Protein AF-A0A1I7IGA5-F1 (afdb_monomer)

Solvent-accessible surface area (backbone atoms only — not comparable to full-atom values): 4935 Å² total; per-residue (Å²): 114,70,70,53,43,62,69,71,39,37,86,81,37,80,87,70,78,80,62,73,87,45,47,24,92,89,76,66,45,73,46,63,87,88,68,82,76,63,53,77,75,80,64,66,70,92,72,79,81,79,55,67,70,60,50,53,53,50,51,52,49,55,50,52,52,53,53,51,55,56,54,67,73,77,108

Secondary structure (DSSP, 8-state):
-HHHHHHHTTTT-TT----TT-B-TTT--BB-TTPPP-HHHHS-PPPPPPPHHHHHHHHHHHHHHHHHHHHHH--

Structure (mmCIF, N/CA/C/O backbone):
data_AF-A0A1I7IGA5-F1
#
_entry.id   AF-A0A1I7IGA5-F1
#
loop_
_atom_site.group_PDB
_atom_site.id
_atom_site.type_symbol
_atom_site.label_atom_id
_atom_site.label_alt_id
_atom_site.label_comp_id
_atom_site.label_asym_id
_atom_site.label_entity_id
_atom_site.label_seq_id
_atom_site.pdbx_PDB_ins_code
_atom_site.Cartn_x
_atom_site.Cartn_y
_atom_site.Cartn_z
_atom_site.occupancy
_atom_site.B_iso_or_equiv
_atom_site.auth_seq_id
_atom_site.auth_comp_id
_atom_site.auth_asym_id
_atom_site.auth_atom_id
_atom_site.pdbx_PDB_model_num
ATOM 1 N N . MET A 1 1 ? 22.949 -10.062 -8.272 1.00 56.28 1 MET A N 1
ATOM 2 C CA . MET A 1 1 ? 21.862 -9.309 -8.941 1.00 56.28 1 MET A CA 1
ATOM 3 C C . MET A 1 1 ? 20.831 -10.230 -9.604 1.00 56.28 1 MET A C 1
ATOM 5 O O . MET A 1 1 ? 19.652 -9.964 -9.432 1.00 56.28 1 MET A O 1
ATOM 9 N N . SER A 1 2 ? 21.232 -11.318 -10.289 1.00 58.47 2 SER A N 1
ATOM 10 C CA . SER A 1 2 ? 20.291 -12.285 -10.908 1.00 58.47 2 SER A CA 1
ATOM 11 C C . SER A 1 2 ? 19.264 -12.846 -9.915 1.0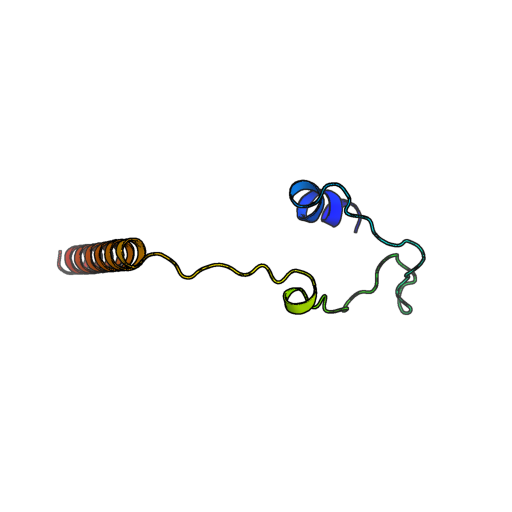0 58.47 2 SER A C 1
ATOM 13 O O . SER A 1 2 ? 18.069 -12.655 -10.101 1.00 58.47 2 SER A O 1
ATOM 15 N N . ASP A 1 3 ? 19.729 -13.386 -8.784 1.00 62.41 3 ASP A N 1
ATOM 16 C CA . ASP A 1 3 ? 18.862 -14.001 -7.764 1.00 62.41 3 ASP A CA 1
ATOM 17 C C . ASP A 1 3 ? 17.814 -13.040 -7.170 1.00 62.41 3 ASP A C 1
ATOM 19 O O . ASP A 1 3 ? 16.753 -13.465 -6.711 1.00 62.41 3 ASP A O 1
ATOM 23 N N . TYR A 1 4 ? 18.089 -11.730 -7.172 1.00 63.31 4 TYR A N 1
ATOM 24 C CA . TYR A 1 4 ? 17.154 -10.719 -6.671 1.00 63.31 4 TYR A CA 1
ATOM 25 C C . TYR A 1 4 ? 15.980 -10.516 -7.632 1.00 63.31 4 TYR A C 1
ATOM 27 O O . TYR A 1 4 ? 14.845 -10.361 -7.192 1.00 63.31 4 TYR A O 1
ATOM 35 N N . ILE A 1 5 ? 16.224 -10.564 -8.941 1.00 64.00 5 ILE A N 1
ATOM 36 C CA . ILE A 1 5 ? 15.152 -10.467 -9.936 1.00 64.00 5 ILE A CA 1
ATOM 37 C C . ILE A 1 5 ? 14.270 -11.705 -9.906 1.00 64.00 5 ILE A C 1
ATOM 39 O O . ILE A 1 5 ? 13.047 -11.571 -9.868 1.00 64.00 5 ILE A O 1
ATOM 43 N N . ASP A 1 6 ? 14.881 -12.884 -9.858 1.00 63.53 6 ASP A N 1
ATOM 44 C CA . ASP A 1 6 ? 14.152 -14.151 -9.895 1.00 63.53 6 ASP A CA 1
ATOM 45 C C . ASP A 1 6 ? 13.260 -14.328 -8.654 1.00 63.53 6 ASP A C 1
ATOM 47 O O . ASP A 1 6 ? 12.137 -14.816 -8.748 1.00 63.53 6 ASP A O 1
ATOM 51 N N . SER A 1 7 ? 13.718 -13.874 -7.482 1.00 70.06 7 SER A N 1
ATOM 52 C CA . SER A 1 7 ? 12.959 -14.006 -6.230 1.00 70.06 7 SER A CA 1
ATOM 53 C C . SER A 1 7 ? 11.996 -12.852 -5.942 1.00 70.06 7 SER A C 1
ATOM 55 O O . SER A 1 7 ? 10.919 -13.094 -5.401 1.00 70.06 7 SER A O 1
ATOM 57 N N . ALA A 1 8 ? 12.354 -11.607 -6.277 1.00 66.31 8 ALA A N 1
ATOM 58 C CA . ALA A 1 8 ? 11.576 -10.430 -5.886 1.00 66.31 8 ALA A CA 1
ATOM 59 C C . ALA A 1 8 ? 10.731 -9.835 -7.020 1.00 66.31 8 ALA A C 1
ATOM 61 O O . ALA A 1 8 ? 9.748 -9.157 -6.736 1.00 66.31 8 ALA A O 1
ATOM 62 N N . ILE A 1 9 ? 11.092 -10.055 -8.290 1.00 66.12 9 ILE A N 1
ATOM 63 C CA . ILE A 1 9 ? 10.439 -9.394 -9.434 1.00 66.12 9 ILE A CA 1
ATOM 64 C C . ILE A 1 9 ? 9.669 -10.397 -10.297 1.00 66.12 9 ILE A C 1
ATOM 66 O O . ILE A 1 9 ? 8.504 -10.159 -10.611 1.00 66.12 9 ILE A O 1
ATOM 70 N N . GLN A 1 10 ? 10.272 -11.539 -10.628 1.00 65.62 10 GLN A N 1
ATOM 71 C CA . GLN A 1 10 ? 9.682 -12.560 -11.499 1.00 65.62 10 GLN A CA 1
ATOM 72 C C . GLN A 1 10 ? 8.324 -13.114 -11.016 1.00 65.62 10 GLN A C 1
ATOM 74 O O . GLN A 1 10 ? 7.452 -13.327 -11.861 1.00 65.62 10 GLN A O 1
ATOM 79 N N . PRO A 1 11 ? 8.060 -13.281 -9.698 1.00 73.88 11 PRO A N 1
ATOM 80 C CA . PRO A 1 11 ? 6.742 -13.707 -9.221 1.00 73.88 11 PRO A CA 1
ATOM 81 C C . PRO A 1 11 ? 5.631 -12.682 -9.487 1.00 73.88 11 PRO A C 1
ATOM 83 O O . PRO A 1 11 ? 4.457 -13.043 -9.531 1.00 73.88 11 PRO A O 1
ATOM 86 N N . HIS A 1 12 ? 5.992 -11.406 -9.650 1.00 68.25 12 HIS A N 1
ATOM 87 C CA . HIS A 1 12 ? 5.052 -10.313 -9.884 1.00 68.25 12 HIS A CA 1
ATOM 88 C C . HIS A 1 12 ? 4.963 -9.921 -11.364 1.00 68.25 12 HIS A C 1
ATOM 90 O O . HIS A 1 12 ? 3.890 -9.530 -11.820 1.00 68.25 12 HIS A O 1
ATOM 96 N N . VAL A 1 13 ? 6.061 -10.034 -12.122 1.00 65.00 13 VAL A N 1
ATOM 97 C CA . VAL A 1 13 ? 6.129 -9.709 -13.554 1.00 65.00 13 VAL A CA 1
ATOM 98 C C . VAL A 1 13 ? 7.047 -10.704 -14.269 1.00 65.00 13 VAL A C 1
ATOM 100 O O . VAL A 1 13 ? 8.268 -10.628 -14.156 1.00 65.00 13 VAL A O 1
ATOM 103 N N . ALA A 1 14 ? 6.453 -11.618 -15.040 1.00 68.25 14 ALA A N 1
ATOM 104 C CA . ALA A 1 14 ? 7.178 -12.690 -15.729 1.00 68.25 14 ALA A CA 1
ATOM 105 C C . ALA A 1 14 ? 8.152 -12.188 -16.817 1.00 68.25 14 ALA A C 1
ATOM 107 O O . ALA A 1 14 ? 9.180 -12.816 -17.048 1.00 68.25 14 ALA A O 1
ATOM 108 N N . ASP A 1 15 ? 7.866 -11.035 -17.431 1.00 66.00 15 ASP A N 1
ATOM 109 C CA . ASP A 1 15 ? 8.690 -10.422 -18.486 1.00 66.00 15 ASP A CA 1
ATOM 110 C C . ASP A 1 15 ? 9.734 -9.431 -17.939 1.00 66.00 15 ASP A C 1
ATOM 112 O O . ASP A 1 15 ? 10.198 -8.538 -18.650 1.00 66.00 15 ASP A O 1
ATOM 116 N N . ALA A 1 16 ? 10.089 -9.525 -16.657 1.00 66.25 16 ALA A N 1
ATOM 117 C CA . ALA A 1 16 ? 11.112 -8.665 -16.077 1.00 66.25 16 ALA A CA 1
ATOM 118 C C . ALA A 1 16 ? 12.512 -9.050 -16.586 1.00 66.25 16 ALA A C 1
ATOM 120 O O . ALA A 1 16 ? 12.956 -10.183 -16.423 1.00 66.25 16 ALA A O 1
ATOM 121 N N . TRP A 1 17 ? 13.237 -8.090 -17.165 1.00 65.50 17 TRP A N 1
ATOM 122 C CA . TRP A 1 17 ? 14.614 -8.272 -17.629 1.00 65.50 17 TRP A CA 1
ATOM 123 C C . TRP A 1 17 ? 15.474 -7.046 -17.300 1.00 65.50 17 TRP A C 1
ATOM 125 O O . TRP A 1 17 ? 14.978 -5.920 -17.233 1.00 65.50 17 TRP A O 1
ATOM 135 N N . ILE A 1 18 ? 16.778 -7.258 -17.093 1.00 65.56 18 ILE A N 1
ATOM 136 C CA . ILE A 1 18 ? 17.757 -6.172 -16.934 1.00 65.56 18 ILE A CA 1
ATOM 137 C C . ILE A 1 18 ? 18.449 -5.928 -18.264 1.00 65.56 18 ILE A C 1
ATOM 139 O O . ILE A 1 18 ? 18.916 -6.859 -18.919 1.00 65.56 18 ILE A O 1
ATOM 143 N N . ASN A 1 19 ? 18.590 -4.656 -18.623 1.00 69.31 19 ASN A N 1
ATOM 144 C CA . ASN A 1 19 ? 19.426 -4.268 -19.741 1.00 69.31 19 ASN A CA 1
ATOM 145 C C . ASN A 1 19 ? 20.920 -4.425 -19.393 1.00 69.31 19 ASN A C 1
ATOM 147 O O . ASN A 1 19 ? 21.474 -3.623 -18.642 1.00 69.31 19 ASN A O 1
ATOM 151 N N . ALA A 1 20 ? 21.565 -5.442 -19.974 1.00 68.69 20 ALA A N 1
ATOM 152 C CA . ALA A 1 20 ? 22.987 -5.752 -19.794 1.00 68.69 20 ALA A CA 1
AT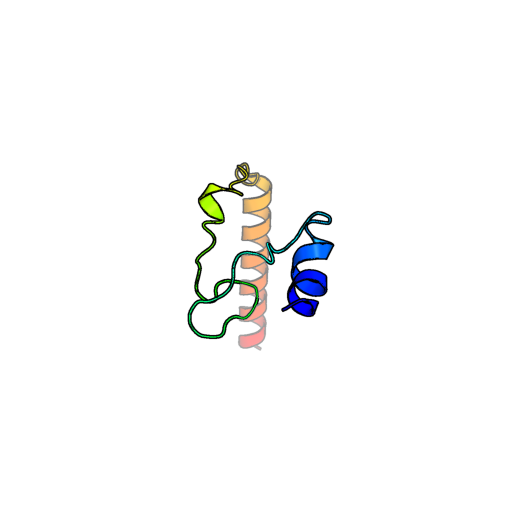OM 153 C C . ALA A 1 20 ? 23.951 -4.701 -20.385 1.00 68.69 20 ALA A C 1
ATOM 155 O O . ALA A 1 20 ? 25.141 -4.711 -20.057 1.00 68.69 20 ALA A O 1
ATOM 156 N N . ASP A 1 21 ? 23.444 -3.779 -21.211 1.00 65.69 21 ASP A N 1
ATOM 157 C CA . ASP A 1 21 ? 24.216 -2.672 -21.787 1.00 65.69 21 ASP A CA 1
ATOM 158 C C . ASP A 1 21 ? 24.371 -1.501 -20.804 1.00 65.69 21 ASP A C 1
ATOM 160 O O . ASP A 1 21 ? 25.235 -0.639 -20.978 1.00 65.69 21 ASP A O 1
ATOM 164 N N . LYS A 1 22 ? 23.541 -1.447 -19.752 1.00 65.12 22 LYS A N 1
ATOM 165 C CA . LYS A 1 22 ? 23.634 -0.438 -18.692 1.00 65.12 22 LYS A CA 1
ATO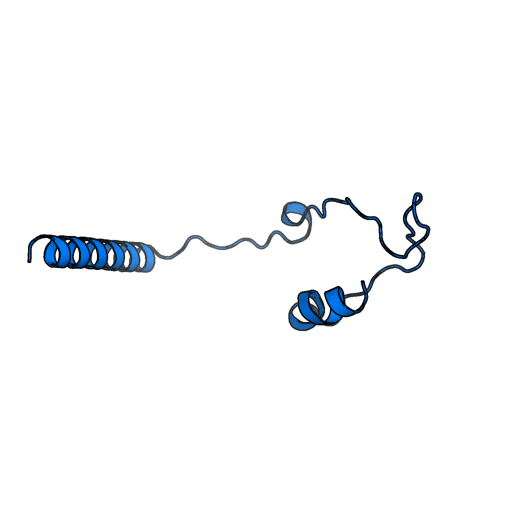M 166 C C . LYS A 1 22 ? 24.490 -0.973 -17.552 1.00 65.12 22 LYS A C 1
ATOM 168 O O . LYS A 1 22 ? 24.028 -1.768 -16.735 1.00 65.12 22 LYS A O 1
ATOM 173 N N . ARG A 1 23 ? 25.740 -0.517 -17.513 1.00 66.12 23 ARG A N 1
ATOM 174 C CA . ARG A 1 23 ? 26.713 -0.850 -16.471 1.00 66.12 23 ARG A CA 1
ATOM 175 C C . ARG A 1 23 ? 26.988 0.352 -15.585 1.00 66.12 23 ARG A C 1
ATOM 177 O O . ARG A 1 23 ? 26.973 1.482 -16.070 1.00 66.12 23 ARG A O 1
ATOM 184 N N . ASP A 1 24 ? 27.215 0.096 -14.306 1.00 65.69 24 ASP A N 1
ATOM 185 C CA . ASP A 1 24 ? 27.646 1.124 -13.364 1.00 65.69 24 ASP A CA 1
ATOM 186 C C . ASP A 1 24 ? 29.035 1.655 -13.764 1.00 65.69 24 ASP A C 1
ATOM 188 O O . ASP A 1 24 ? 29.936 0.877 -14.083 1.00 65.69 24 ASP A O 1
ATOM 192 N N . GLU A 1 25 ? 29.224 2.976 -13.752 1.00 63.38 25 GLU A N 1
ATOM 193 C CA . GLU A 1 25 ? 30.508 3.611 -14.082 1.00 63.38 25 GLU A CA 1
ATOM 194 C C . GLU A 1 25 ? 31.591 3.343 -13.025 1.00 63.38 25 GLU A C 1
ATOM 196 O O . GLU A 1 25 ? 32.779 3.454 -13.328 1.00 63.38 25 GLU A O 1
ATOM 201 N N . LYS A 1 26 ? 31.206 2.989 -11.790 1.00 60.03 26 LYS A N 1
ATOM 202 C CA . LYS A 1 26 ? 32.145 2.753 -10.685 1.00 60.03 26 LYS A CA 1
ATOM 203 C C . LYS A 1 26 ? 32.674 1.326 -10.628 1.00 60.03 26 LYS A C 1
ATOM 205 O O . LYS A 1 26 ? 33.844 1.148 -10.306 1.00 60.03 26 LYS A O 1
ATOM 210 N N . GLU A 1 27 ? 31.840 0.332 -10.931 1.00 59.09 27 GLU A N 1
ATOM 211 C CA . GLU A 1 27 ? 32.207 -1.087 -10.773 1.00 59.09 27 GLU A CA 1
ATOM 212 C C . GLU A 1 27 ? 32.088 -1.909 -12.066 1.00 59.09 27 GLU A C 1
ATOM 214 O O . GLU A 1 27 ? 32.562 -3.041 -12.122 1.00 59.09 27 GLU A O 1
ATOM 219 N N . GLY A 1 28 ? 31.512 -1.359 -13.144 1.00 60.84 28 GLY A N 1
ATOM 220 C CA . GLY A 1 28 ? 31.380 -2.051 -14.435 1.00 60.84 28 GLY A CA 1
ATOM 221 C C . GLY A 1 28 ? 30.401 -3.235 -14.427 1.00 60.84 28 GLY A C 1
ATOM 222 O O . GLY A 1 28 ? 30.247 -3.927 -15.445 1.00 60.84 28 GLY A O 1
ATOM 223 N N . GLU A 1 29 ? 29.730 -3.470 -13.299 1.00 60.28 29 GLU A N 1
ATOM 224 C CA . GLU A 1 29 ? 28.692 -4.482 -13.144 1.00 60.28 29 GLU A CA 1
ATOM 225 C C . GLU A 1 29 ? 27.377 -4.049 -13.808 1.00 60.28 29 GLU A C 1
ATOM 227 O O . GLU A 1 29 ? 27.139 -2.871 -14.070 1.00 60.28 29 GLU A O 1
ATOM 232 N N . ILE A 1 30 ? 26.539 -5.031 -14.145 1.00 59.00 30 ILE A N 1
ATOM 233 C CA . ILE A 1 30 ? 25.264 -4.826 -14.841 1.00 59.00 30 ILE A CA 1
ATOM 234 C C . ILE A 1 30 ? 24.223 -4.266 -13.860 1.00 59.00 30 ILE A C 1
ATOM 236 O O . ILE A 1 30 ? 23.930 -4.891 -12.840 1.00 59.00 30 ILE A O 1
ATOM 240 N N . GLY A 1 31 ? 23.613 -3.134 -14.221 1.00 61.12 31 GLY A N 1
ATOM 241 C CA . GLY A 1 31 ? 22.678 -2.381 -13.383 1.00 61.12 31 GLY A CA 1
ATOM 242 C C . GLY A 1 31 ? 23.321 -1.131 -12.776 1.00 61.12 31 GLY A C 1
ATOM 243 O O . GLY A 1 31 ? 24.488 -1.142 -12.410 1.00 61.12 31 GLY A O 1
ATOM 244 N N . VAL A 1 32 ? 22.563 -0.033 -12.688 1.00 62.94 32 VAL A N 1
ATOM 245 C CA . VAL A 1 32 ? 23.016 1.220 -12.057 1.00 62.94 32 VAL A CA 1
ATOM 246 C C . VAL A 1 32 ? 22.560 1.219 -10.603 1.00 62.94 32 VAL A C 1
ATOM 248 O O . VAL A 1 32 ? 21.354 1.223 -10.337 1.00 62.94 32 VAL A O 1
ATOM 251 N N . VAL A 1 33 ? 23.503 1.217 -9.661 1.00 60.16 33 VAL A N 1
ATOM 252 C CA . VAL A 1 33 ? 23.181 1.244 -8.230 1.00 60.16 33 VAL A CA 1
ATOM 253 C C . VAL A 1 33 ? 22.854 2.682 -7.818 1.00 60.16 33 VAL A C 1
ATOM 255 O O . VAL A 1 33 ? 23.613 3.610 -8.083 1.00 60.16 33 VAL A O 1
ATOM 258 N N . GLY A 1 34 ? 21.705 2.888 -7.167 1.00 59.62 34 GLY A N 1
ATOM 259 C CA . GLY A 1 34 ? 21.265 4.214 -6.704 1.00 59.62 34 GLY A CA 1
ATOM 260 C C . GLY A 1 34 ? 20.342 4.973 -7.662 1.00 59.62 34 GLY A C 1
ATOM 261 O O . GLY A 1 34 ? 20.098 6.159 -7.453 1.00 59.62 34 GLY A O 1
ATOM 262 N N . TYR A 1 35 ? 19.803 4.316 -8.694 1.00 61.50 35 TYR A N 1
ATOM 263 C CA . TYR A 1 35 ? 18.727 4.894 -9.497 1.00 61.50 35 TYR A CA 1
ATOM 264 C C . TYR A 1 35 ? 17.377 4.723 -8.789 1.00 61.50 35 TYR A C 1
ATOM 266 O O . TYR A 1 35 ? 16.922 3.603 -8.553 1.00 61.50 35 TYR A O 1
ATOM 274 N N . GLU A 1 36 ? 16.718 5.833 -8.466 1.00 63.03 36 GLU A N 1
ATOM 275 C CA . GLU A 1 36 ? 15.340 5.805 -7.982 1.00 63.03 36 GLU A CA 1
ATOM 276 C C . GLU A 1 36 ? 14.400 5.492 -9.148 1.00 63.03 36 GLU A C 1
ATOM 278 O O . GLU A 1 36 ? 14.301 6.254 -10.109 1.00 63.03 36 GLU A O 1
ATOM 283 N N . ILE A 1 37 ? 13.687 4.368 -9.069 1.00 68.38 37 ILE A N 1
ATOM 284 C CA . ILE A 1 37 ? 12.610 4.056 -10.008 1.00 68.38 37 ILE A CA 1
ATOM 285 C C . ILE A 1 37 ? 11.387 4.874 -9.574 1.00 68.38 37 ILE A C 1
ATOM 287 O O . ILE A 1 37 ? 10.858 4.627 -8.485 1.00 68.38 37 ILE A O 1
ATOM 291 N N . PRO A 1 38 ? 10.886 5.825 -10.388 1.00 66.00 38 PRO A N 1
ATOM 292 C CA . PRO A 1 38 ? 9.707 6.597 -10.026 1.00 66.00 38 PRO A CA 1
ATOM 293 C C . PRO A 1 38 ? 8.450 5.737 -10.226 1.00 66.00 38 PRO A C 1
ATOM 295 O O . PRO A 1 38 ? 7.711 5.893 -11.203 1.00 66.00 38 PRO A O 1
ATOM 298 N N . PHE A 1 39 ? 8.203 4.816 -9.286 1.00 68.31 39 PHE A N 1
ATO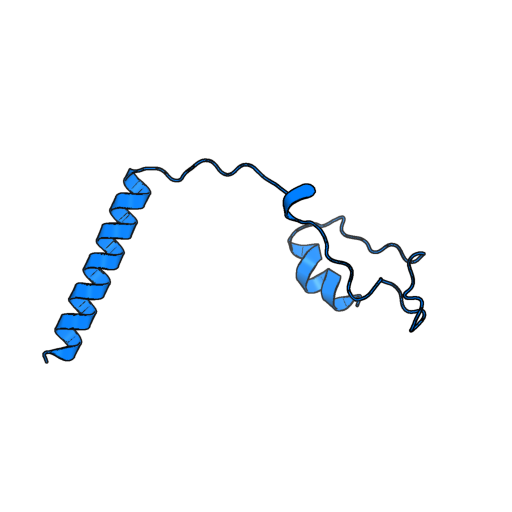M 299 C CA . PHE A 1 39 ? 7.086 3.869 -9.327 1.00 68.31 39 PHE A CA 1
ATOM 300 C C . PHE A 1 39 ? 5.740 4.581 -9.482 1.00 68.31 39 PHE A C 1
ATOM 302 O O . PHE A 1 39 ? 4.935 4.211 -10.331 1.00 68.31 39 PHE A O 1
ATOM 309 N N . ASN A 1 40 ? 5.550 5.687 -8.761 1.00 69.06 40 ASN A N 1
ATOM 310 C CA . ASN A 1 40 ? 4.336 6.501 -8.827 1.00 69.06 40 ASN A CA 1
ATOM 311 C C . ASN A 1 40 ? 4.100 7.160 -10.192 1.00 69.06 40 ASN A C 1
ATOM 313 O O . ASN A 1 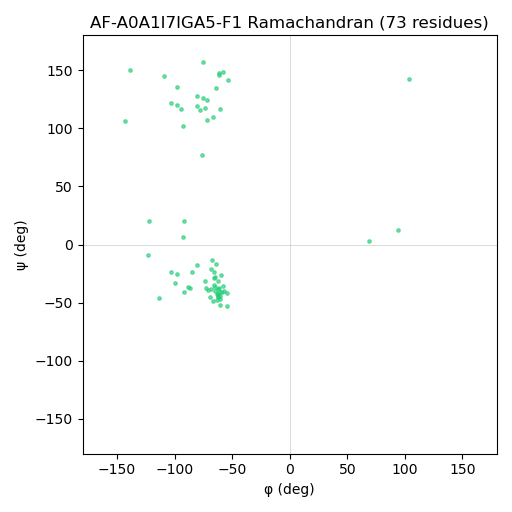40 ? 3.001 7.629 -10.449 1.00 69.06 40 ASN A O 1
ATOM 317 N N . ARG A 1 41 ? 5.106 7.254 -11.067 1.00 69.81 41 ARG A N 1
ATOM 318 C CA . ARG A 1 41 ? 4.925 7.824 -12.408 1.00 69.81 41 ARG A CA 1
ATOM 319 C C . ARG A 1 41 ? 4.575 6.758 -13.439 1.00 69.81 41 ARG A C 1
ATOM 321 O O . ARG A 1 41 ? 3.758 7.017 -14.314 1.00 69.81 41 ARG A O 1
ATOM 328 N N . HIS A 1 42 ? 5.216 5.594 -13.363 1.00 72.62 42 HIS A N 1
ATOM 329 C CA . HIS A 1 42 ? 5.089 4.551 -14.387 1.00 72.62 42 HIS A CA 1
ATOM 330 C C . HIS A 1 42 ? 4.089 3.452 -14.028 1.00 72.62 42 HIS A C 1
ATOM 332 O O . HIS A 1 42 ? 3.521 2.841 -14.925 1.00 72.62 42 HIS A O 1
ATOM 338 N N . PHE A 1 43 ? 3.846 3.231 -12.737 1.00 75.69 43 PHE A N 1
ATOM 339 C CA . PHE A 1 43 ? 3.019 2.140 -12.224 1.00 75.69 43 PHE A CA 1
ATOM 340 C C . PHE A 1 43 ? 1.851 2.649 -11.375 1.00 75.69 43 PHE A C 1
ATOM 342 O O . PHE A 1 43 ? 1.298 1.902 -10.571 1.00 75.69 43 PHE A O 1
ATOM 349 N N . TYR A 1 44 ? 1.463 3.920 -11.528 1.00 79.44 44 TYR A N 1
ATOM 350 C CA . TYR A 1 44 ? 0.282 4.424 -10.839 1.00 79.44 44 TYR A CA 1
ATOM 351 C C . TYR A 1 44 ? -0.971 3.741 -11.380 1.00 79.44 44 TYR A C 1
ATOM 353 O O . TYR A 1 44 ? -1.405 3.995 -12.504 1.00 79.44 44 TYR A O 1
ATOM 361 N N . VAL A 1 45 ? -1.561 2.892 -10.546 1.00 79.69 45 VAL A N 1
ATOM 362 C CA . VAL A 1 45 ? -2.880 2.315 -10.770 1.00 79.69 45 VAL A CA 1
ATOM 363 C C . VAL A 1 45 ? -3.850 3.055 -9.864 1.00 79.69 45 VAL A C 1
ATOM 365 O O . VAL A 1 45 ? -3.677 3.072 -8.645 1.00 79.69 45 VAL A O 1
ATOM 368 N N . TYR A 1 46 ? -4.870 3.675 -10.458 1.00 83.62 46 TYR A N 1
ATOM 369 C CA . TYR A 1 46 ? -5.945 4.288 -9.688 1.00 8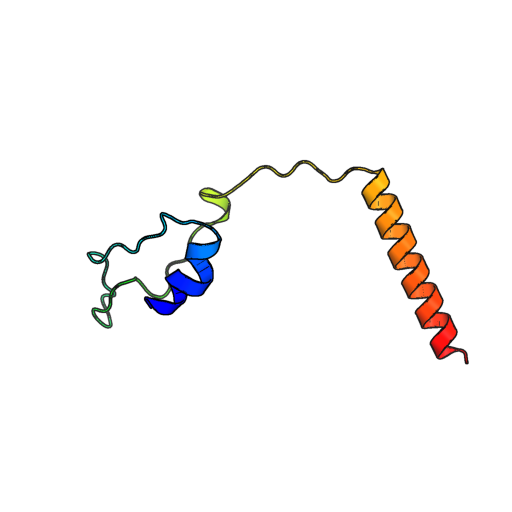3.62 46 TYR A CA 1
ATOM 370 C C . TYR A 1 46 ? -6.635 3.214 -8.844 1.00 83.62 46 TYR A C 1
ATOM 372 O O 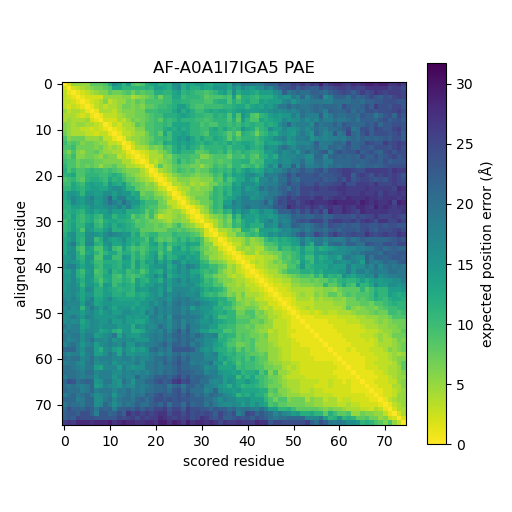. TYR A 1 46 ? -7.233 2.281 -9.382 1.00 83.62 46 TYR A O 1
ATOM 380 N N . GLN A 1 47 ? -6.551 3.356 -7.524 1.00 80.31 47 GLN A N 1
ATOM 381 C CA . GLN A 1 47 ? -7.317 2.545 -6.592 1.00 80.31 47 GLN A CA 1
ATOM 382 C C . GLN A 1 47 ? -8.552 3.340 -6.166 1.00 80.31 47 GLN A C 1
ATOM 384 O O . GLN A 1 47 ? -8.397 4.440 -5.622 1.00 80.31 47 GLN A O 1
ATOM 389 N N . PRO A 1 48 ? -9.772 2.831 -6.422 1.00 87.81 48 PRO A N 1
ATOM 390 C CA . PRO A 1 48 ? -10.968 3.488 -5.931 1.00 87.81 48 PRO A CA 1
ATOM 391 C C . PRO A 1 48 ? -10.939 3.526 -4.395 1.00 87.81 48 PRO A C 1
ATOM 393 O O . PRO A 1 48 ? -10.407 2.604 -3.767 1.00 87.81 48 PRO A O 1
ATOM 396 N N . PRO A 1 49 ? -11.509 4.571 -3.773 1.00 88.44 49 PRO A N 1
ATOM 397 C CA . PRO A 1 49 ? -11.675 4.606 -2.328 1.00 88.44 49 PRO A CA 1
ATOM 398 C C . PRO A 1 49 ? -12.400 3.350 -1.831 1.00 88.44 49 PRO A C 1
ATOM 400 O O . PRO A 1 49 ? -13.328 2.863 -2.478 1.00 88.44 49 PRO A O 1
ATOM 403 N N . ARG A 1 50 ? -11.977 2.835 -0.673 1.00 89.81 50 ARG A N 1
ATOM 404 C CA . ARG A 1 50 ? -12.670 1.735 0.013 1.00 89.81 50 ARG A CA 1
ATOM 405 C C . ARG A 1 50 ? -14.126 2.106 0.321 1.00 89.81 50 ARG A C 1
ATOM 407 O O . ARG A 1 50 ? -14.420 3.272 0.580 1.00 89.81 50 ARG A O 1
ATOM 414 N N . ASP A 1 51 ? -15.007 1.106 0.310 1.00 92.88 51 ASP A N 1
ATOM 415 C CA . ASP A 1 51 ? -16.425 1.272 0.654 1.00 92.88 51 ASP A CA 1
ATOM 416 C C . ASP A 1 51 ? -16.585 1.757 2.107 1.00 92.88 51 ASP A C 1
ATOM 418 O O . ASP A 1 51 ? -15.811 1.360 2.982 1.00 92.88 51 ASP A O 1
ATOM 422 N N . LEU A 1 52 ? -17.596 2.587 2.370 1.00 92.56 52 LEU A N 1
ATOM 423 C CA . LEU A 1 52 ? -17.914 3.076 3.714 1.00 92.56 52 LEU A CA 1
ATOM 424 C C . LEU A 1 52 ? -18.172 1.923 4.690 1.00 92.56 52 LEU A C 1
ATOM 426 O O . LEU A 1 52 ? -17.651 1.947 5.800 1.00 92.56 52 LEU A O 1
ATOM 430 N N . ALA A 1 53 ? -18.862 0.867 4.252 1.00 93.38 53 ALA A N 1
ATOM 431 C CA . ALA A 1 53 ? -19.118 -0.302 5.089 1.00 93.38 53 ALA A CA 1
ATOM 432 C C . ALA A 1 53 ? -17.822 -1.013 5.519 1.00 93.38 53 ALA A C 1
ATOM 434 O O . ALA A 1 53 ? -17.744 -1.569 6.613 1.00 93.38 53 ALA A O 1
ATOM 435 N N . ALA A 1 54 ? -16.782 -0.978 4.677 1.00 89.69 54 ALA A N 1
ATOM 436 C CA . ALA A 1 54 ? -15.474 -1.521 5.030 1.00 89.69 54 ALA A CA 1
ATOM 437 C C . ALA A 1 54 ? -14.736 -0.626 6.035 1.00 89.69 54 ALA A C 1
ATOM 439 O O . ALA A 1 54 ? -13.981 -1.140 6.853 1.00 89.69 54 ALA A O 1
ATOM 440 N N . ILE A 1 55 ? -14.949 0.693 5.991 1.00 91.00 55 ILE A N 1
ATOM 441 C CA . ILE A 1 55 ? -14.407 1.628 6.986 1.00 91.00 55 ILE A CA 1
ATOM 442 C C . ILE A 1 55 ? -15.052 1.371 8.346 1.00 91.00 55 ILE A C 1
ATOM 444 O O . ILE A 1 55 ? -14.330 1.233 9.329 1.00 91.00 55 ILE A O 1
ATOM 448 N N . ASP A 1 56 ? -16.379 1.261 8.390 1.00 93.19 56 ASP A N 1
ATOM 449 C CA . ASP A 1 56 ? -17.125 1.028 9.629 1.00 93.19 56 ASP A CA 1
ATOM 450 C C . ASP A 1 56 ? -16.716 -0.299 10.286 1.00 93.19 56 ASP A C 1
ATOM 452 O O . ASP A 1 56 ? -16.405 -0.334 11.474 1.00 93.19 56 ASP A O 1
ATOM 456 N N . ALA A 1 57 ? -16.593 -1.375 9.501 1.00 93.75 57 ALA A N 1
ATOM 457 C CA . ALA A 1 57 ? -16.148 -2.673 10.009 1.00 93.75 57 ALA A CA 1
ATOM 458 C C . ALA A 1 57 ? -14.723 -2.638 10.597 1.00 93.75 57 ALA A C 1
ATOM 460 O O . ALA A 1 57 ? -14.439 -3.301 11.596 1.00 93.75 57 ALA A O 1
ATOM 461 N N . ASP A 1 58 ? -13.820 -1.874 9.980 1.00 91.75 58 ASP A N 1
ATOM 462 C CA . ASP A 1 58 ? -12.439 -1.720 10.448 1.00 91.75 58 ASP A CA 1
ATOM 463 C C . ASP A 1 58 ? -12.389 -0.881 11.739 1.00 91.75 58 ASP A C 1
ATOM 465 O O . ASP A 1 58 ? -11.668 -1.219 12.679 1.00 91.75 58 ASP A O 1
ATOM 469 N N . LEU A 1 59 ? -13.217 0.169 11.829 1.00 93.81 59 LEU A N 1
ATOM 470 C CA . LEU A 1 59 ? -13.383 0.982 13.039 1.00 93.81 59 LEU A CA 1
ATOM 471 C C . LEU A 1 59 ? -13.930 0.160 14.209 1.00 93.81 59 LEU A C 1
ATOM 473 O O . LEU A 1 59 ? -13.394 0.243 15.319 1.00 93.81 59 LEU A O 1
ATOM 477 N N . ASP A 1 60 ? -14.952 -0.658 13.967 1.00 93.12 60 ASP A N 1
ATOM 478 C CA . ASP A 1 60 ? -15.531 -1.545 14.976 1.00 93.12 60 ASP A CA 1
ATOM 479 C C . ASP A 1 60 ? -14.505 -2.570 15.467 1.00 93.12 60 ASP A C 1
ATOM 481 O O . ASP A 1 60 ? -14.364 -2.794 16.673 1.00 93.12 60 ASP A O 1
ATOM 485 N N . LYS A 1 61 ? -13.731 -3.152 14.543 1.00 94.81 61 LYS A N 1
ATOM 486 C CA . LYS A 1 61 ? -12.670 -4.108 14.870 1.00 94.81 61 LYS A CA 1
ATOM 487 C C . LYS A 1 61 ? -11.596 -3.481 15.757 1.00 94.81 61 LYS A C 1
ATOM 489 O O . LYS A 1 61 ? -11.289 -4.032 16.812 1.00 94.81 61 LYS A O 1
ATOM 494 N N . VAL A 1 62 ? -11.051 -2.330 15.360 1.00 93.38 62 VAL A N 1
ATOM 495 C CA . VAL A 1 62 ? -10.029 -1.621 16.147 1.00 93.38 62 VAL A CA 1
ATOM 496 C C . VAL A 1 62 ? -10.580 -1.243 17.522 1.00 93.38 62 VAL A C 1
ATOM 498 O O . VAL A 1 62 ? -9.899 -1.411 18.533 1.00 93.38 62 VAL A O 1
ATOM 501 N N . SER A 1 63 ? -11.835 -0.797 17.592 1.00 92.69 63 SER A N 1
ATOM 502 C CA . SER A 1 63 ? -12.482 -0.456 18.862 1.00 92.69 63 SER A CA 1
ATOM 503 C C . SER A 1 63 ? -12.609 -1.675 19.783 1.00 92.69 63 SER A C 1
ATOM 505 O O . SER A 1 63 ? -12.309 -1.584 20.975 1.00 92.69 63 SER A O 1
ATOM 507 N N . ALA A 1 64 ? -12.990 -2.835 19.243 1.00 92.44 64 ALA A N 1
ATOM 508 C CA . ALA A 1 64 ? -13.066 -4.082 19.999 1.00 92.44 64 ALA A CA 1
ATOM 509 C C . ALA A 1 64 ? -11.687 -4.553 20.496 1.00 92.44 64 ALA A C 1
ATOM 511 O O . ALA A 1 64 ? -11.565 -4.996 21.640 1.00 92.44 64 ALA A O 1
ATOM 512 N N . GLU A 1 65 ? -10.643 -4.423 19.674 1.00 92.69 65 GLU A N 1
ATOM 513 C CA . GLU A 1 65 ? -9.264 -4.748 20.060 1.00 92.69 65 GLU A CA 1
ATOM 514 C C . GLU A 1 65 ? -8.775 -3.864 21.216 1.00 92.69 65 GLU A C 1
ATOM 516 O O . GLU A 1 65 ? -8.225 -4.380 22.192 1.00 92.69 65 GLU A O 1
ATOM 521 N N . ILE A 1 66 ? -9.042 -2.554 21.162 1.00 92.06 66 ILE A N 1
ATOM 522 C CA . ILE A 1 66 ? -8.698 -1.615 22.242 1.00 92.06 66 ILE A CA 1
ATOM 523 C C . ILE A 1 66 ? -9.412 -2.000 23.543 1.00 92.06 66 ILE A C 1
ATOM 525 O O . ILE A 1 66 ? -8.784 -2.056 24.601 1.00 92.06 66 ILE A O 1
ATOM 529 N N . MET A 1 67 ? -10.713 -2.295 23.480 1.00 90.38 67 MET A N 1
ATOM 530 C CA . MET A 1 67 ? -11.488 -2.676 24.665 1.00 90.38 67 MET A CA 1
ATOM 531 C C . MET A 1 67 ? -10.974 -3.974 25.292 1.00 90.38 67 MET A C 1
ATOM 533 O O . MET A 1 67 ? -10.893 -4.073 26.516 1.00 90.38 67 MET A O 1
ATOM 537 N N . LYS A 1 68 ? -10.571 -4.944 24.467 1.00 91.31 68 LYS A N 1
ATOM 538 C CA . LYS A 1 68 ? -9.962 -6.191 24.935 1.00 91.31 68 LYS A CA 1
ATOM 539 C C . LYS A 1 68 ? -8.630 -5.942 25.651 1.00 91.31 68 LYS A C 1
ATOM 541 O O . LYS A 1 68 ? -8.441 -6.427 26.762 1.00 91.31 68 LYS A O 1
ATOM 546 N N . LEU A 1 69 ? -7.739 -5.146 25.058 1.00 89.38 69 LEU A N 1
ATOM 547 C CA . LEU A 1 69 ? -6.453 -4.782 25.667 1.00 89.38 69 LEU A CA 1
ATOM 548 C C . LEU A 1 69 ? -6.636 -4.081 27.022 1.00 89.38 69 LEU A C 1
ATOM 550 O O . LEU A 1 69 ? -5.922 -4.374 27.977 1.00 89.38 69 LEU A O 1
ATOM 554 N N . LEU A 1 70 ? -7.618 -3.181 27.134 1.00 87.38 70 LEU A N 1
ATOM 555 C CA . LEU A 1 70 ? -7.912 -2.490 28.393 1.00 87.38 70 LEU A CA 1
ATOM 556 C C . LEU A 1 70 ? -8.419 -3.438 29.493 1.00 87.38 70 LEU A C 1
ATOM 558 O O . LEU A 1 70 ? -8.084 -3.235 30.662 1.00 87.38 70 LEU A O 1
ATOM 562 N N . GLN A 1 71 ? -9.191 -4.469 29.133 1.00 84.19 71 GLN A N 1
ATOM 563 C CA . GLN A 1 71 ? -9.663 -5.498 30.069 1.00 84.19 71 GLN A CA 1
ATOM 564 C C . GLN A 1 71 ? -8.527 -6.392 30.579 1.00 84.19 71 GLN A C 1
ATOM 566 O O . GLN A 1 71 ? -8.503 -6.729 31.762 1.00 84.19 71 GLN A O 1
ATOM 571 N N . GLU A 1 72 ? -7.573 -6.739 29.712 1.00 79.50 72 GLU A N 1
ATOM 572 C CA . GLU A 1 72 ? -6.401 -7.546 30.075 1.00 79.50 72 GLU A CA 1
ATOM 573 C C . GLU A 1 72 ? -5.468 -6.824 31.065 1.00 79.50 72 GLU A C 1
ATOM 575 O O . GLU A 1 72 ? -4.821 -7.481 31.872 1.00 79.50 72 GLU A O 1
ATOM 580 N N . VAL A 1 73 ? -5.424 -5.485 31.053 1.00 77.69 73 VAL A N 1
ATOM 581 C CA . VAL A 1 73 ? -4.578 -4.678 31.961 1.00 77.69 73 VAL A CA 1
ATOM 582 C C . VAL A 1 73 ? -5.234 -4.413 33.325 1.00 77.69 73 VAL A C 1
ATOM 584 O O . VAL A 1 73 ? -4.536 -4.139 34.298 1.00 77.69 73 VAL A O 1
ATOM 587 N N . HIS A 1 74 ? -6.567 -4.470 33.415 1.00 58.50 74 HIS A N 1
ATOM 588 C CA . HIS A 1 74 ? -7.312 -4.257 34.668 1.00 58.50 74 HIS A CA 1
ATOM 589 C C . HIS A 1 74 ? -7.608 -5.555 35.449 1.00 58.50 74 HIS A C 1
ATOM 591 O O . HIS A 1 74 ? -8.337 -5.500 36.442 1.00 58.50 74 HIS A O 1
ATOM 597 N N . SER A 1 75 ? -7.062 -6.699 35.015 1.00 52.25 75 SER A N 1
ATOM 598 C CA . SER A 1 75 ? -7.114 -7.995 35.721 1.00 52.25 75 SER A CA 1
ATOM 599 C C . SER A 1 75 ? -5.788 -8.300 36.411 1.00 52.25 75 SER A C 1
ATOM 601 O O . SER A 1 75 ? -5.832 -8.918 37.497 1.00 52.25 75 SER A O 1
#

Mean predicted aligned error: 13.07 Å

Nearest PDB structures (foldseek):
  8rve-assembly1_c  TM=2.994E-01  e=8.631E+00  Homo sapiens

Foldseek 3Di:
DVVCCVPP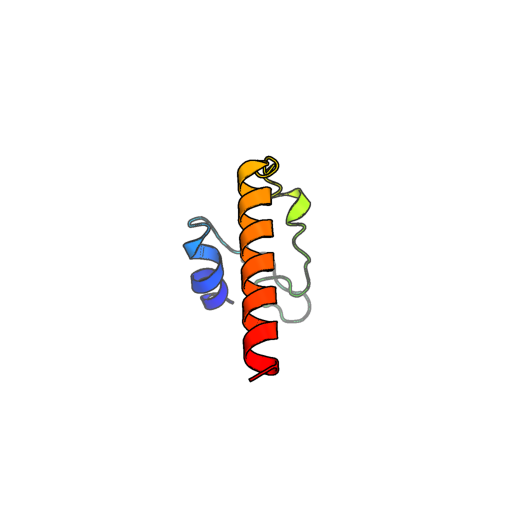PCVPPVPDDFDQVDADPPPRGGDHPPDDDPCCVPPDDDDDDDDPVVVVVVVVVVVVVVVVVVVVVVD

Sequence (75 aa):
MSDYIDSAIQPHVADAWINADKRDEKEGEIGVVGYEIPFNR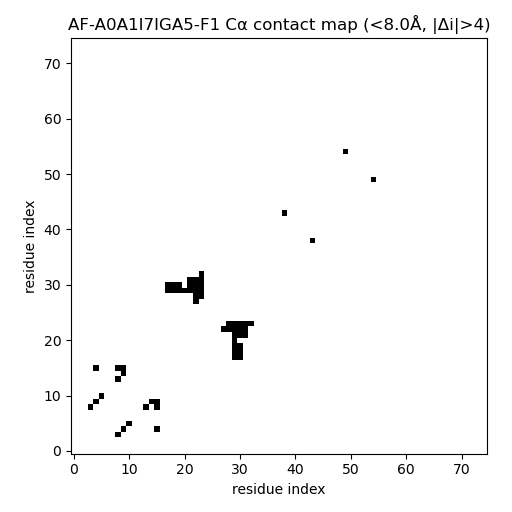HFYVYQPPRDLAAIDADLDKVSAEIMKLLQEVHS

Radius of gyration: 22.72 Å; Cα contacts (8 Å, |Δi|>4): 30; chains: 1; bounding box: 51×22×58 Å

Organism: NCBI:txid351659

pLDDT: mean 74.39, std 12.92, range [52.25, 94.81]